Protein AF-A0A9N9NCB0-F1 (afdb_monomer_lite)

Sequence (102 aa):
DSDQKISPQTESLEDHIYQSHVNETQPESSLDEAPKPLPDDDSTTRALSMLDLTPVVDFYKIGVLYVGKDQFNETEILSNIHSLKIYQFFEQFGNFDSIKGL

Foldseek 3Di:
DDDPDDDPPVVVVVVVVVVVVQVVPDDPPDPPPRDDDDDPDPVSVVVVVVVVVDDPDDDDDDDDWDDDPPDDDPVVRVPDDDDPVVVVVVVVVDDDDDDPDD

Radius of gyration: 27.39 Å; chains: 1; bounding box: 61×36×61 Å

Secondary structure (DSSP, 8-state):
-------HHHHHHHHHHHHHHHHHH--S--TTSS--PPP-SHHHHHHHHHHHTS-SS-----------TT--SHHHHHT----HHHHHHHTTS---------

Structure (mmCIF, N/CA/C/O backbone):
data_AF-A0A9N9NCB0-F1
#
_entry.id   AF-A0A9N9NCB0-F1
#
loop_
_atom_site.group_PDB
_atom_site.id
_atom_site.type_symbol
_atom_site.label_atom_id
_atom_site.label_alt_id
_atom_site.label_comp_id
_atom_site.label_asym_id
_atom_site.label_entity_id
_atom_site.label_seq_id
_atom_site.pdbx_PDB_ins_code
_atom_site.Cartn_x
_atom_site.Cartn_y
_atom_site.Cartn_z
_atom_site.occupancy
_atom_site.B_iso_or_equiv
_atom_site.auth_seq_id
_atom_site.auth_comp_id
_atom_site.auth_asym_id
_atom_site.auth_atom_id
_atom_site.pdbx_PDB_model_num
ATOM 1 N N . ASP A 1 1 ? 2.424 15.119 -39.821 1.00 42.97 1 ASP A N 1
ATOM 2 C CA . ASP A 1 1 ? 3.730 15.112 -40.494 1.00 42.97 1 ASP A CA 1
ATOM 3 C C . ASP A 1 1 ? 4.771 15.703 -39.567 1.00 42.97 1 ASP A C 1
ATOM 5 O O . ASP A 1 1 ? 4.744 16.911 -39.353 1.00 42.97 1 ASP A O 1
ATOM 9 N N . SER A 1 2 ? 5.561 14.841 -38.925 1.00 40.22 2 SER A N 1
ATOM 10 C CA . SER A 1 2 ? 6.905 15.070 -38.359 1.00 40.22 2 SER A CA 1
ATOM 11 C C . SER A 1 2 ? 7.177 13.985 -37.311 1.00 40.22 2 SER A C 1
ATOM 13 O O . SER A 1 2 ? 7.302 14.275 -36.124 1.00 40.22 2 SER A O 1
ATOM 15 N N . ASP A 1 3 ? 7.239 12.727 -37.755 1.00 44.62 3 ASP A N 1
ATOM 16 C CA . ASP A 1 3 ? 7.950 11.696 -37.001 1.00 44.62 3 ASP A CA 1
ATOM 17 C C . ASP A 1 3 ? 9.435 12.063 -37.045 1.00 44.62 3 ASP A C 1
ATOM 19 O O . ASP A 1 3 ? 10.053 12.112 -38.115 1.00 44.62 3 ASP A O 1
ATOM 23 N N . GLN A 1 4 ? 10.002 12.404 -35.887 1.00 47.88 4 GLN A N 1
ATOM 24 C CA . GLN A 1 4 ? 11.437 12.607 -35.741 1.00 47.88 4 GLN A CA 1
ATOM 25 C C . GLN A 1 4 ? 12.133 11.262 -35.946 1.00 47.88 4 GLN A C 1
ATOM 27 O O . GLN A 1 4 ? 12.274 10.455 -35.033 1.00 47.88 4 GLN A O 1
ATOM 32 N N . LYS A 1 5 ? 12.555 11.031 -37.188 1.00 44.81 5 LYS A N 1
ATOM 33 C CA . LYS A 1 5 ? 13.417 9.928 -37.597 1.00 44.81 5 LYS A CA 1
ATOM 34 C C . LYS A 1 5 ? 14.743 10.055 -36.846 1.00 44.81 5 LYS A C 1
ATOM 36 O O . LYS A 1 5 ? 15.559 10.919 -37.167 1.00 44.81 5 LYS A O 1
ATOM 41 N N . ILE A 1 6 ? 14.918 9.217 -35.829 1.00 45.94 6 ILE A N 1
ATOM 42 C CA . ILE A 1 6 ? 16.166 9.061 -35.080 1.00 45.94 6 ILE A CA 1
ATOM 43 C C . ILE A 1 6 ? 17.282 8.796 -36.107 1.00 45.94 6 ILE A C 1
ATOM 45 O O . ILE A 1 6 ? 17.114 8.026 -37.057 1.00 45.94 6 ILE A O 1
ATOM 49 N N . SER A 1 7 ? 18.368 9.561 -36.009 1.00 43.03 7 SER A N 1
ATOM 50 C CA . SER A 1 7 ? 19.438 9.587 -37.007 1.00 43.03 7 SER A CA 1
ATOM 51 C C . SER A 1 7 ? 20.267 8.294 -36.939 1.00 43.03 7 SER A C 1
ATOM 53 O O . SER A 1 7 ? 20.656 7.902 -35.843 1.00 43.03 7 SER A O 1
ATOM 55 N N . PRO A 1 8 ? 20.645 7.667 -38.069 1.00 48.19 8 PRO A N 1
ATOM 56 C CA . PRO A 1 8 ? 21.379 6.390 -38.098 1.00 48.19 8 PRO A CA 1
ATOM 57 C C . PRO A 1 8 ? 22.807 6.437 -37.513 1.00 48.19 8 PRO A C 1
ATOM 59 O O . PRO A 1 8 ? 23.520 5.440 -37.535 1.00 48.19 8 PRO A O 1
ATOM 62 N N . GLN A 1 9 ? 23.265 7.592 -37.021 1.00 48.78 9 GLN A N 1
ATOM 63 C CA . GLN A 1 9 ? 24.591 7.747 -36.413 1.00 48.78 9 GLN A CA 1
ATOM 64 C C . GLN A 1 9 ? 24.618 7.450 -34.906 1.00 48.78 9 GLN A C 1
ATOM 66 O O . GLN A 1 9 ? 25.693 7.171 -34.385 1.00 48.78 9 GLN A O 1
ATOM 71 N N . THR A 1 10 ? 23.480 7.503 -34.204 1.00 50.69 10 THR A N 1
ATOM 72 C CA . THR A 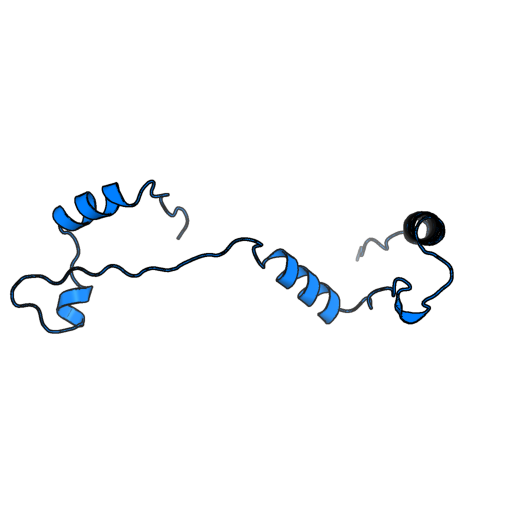1 10 ? 23.427 7.264 -32.750 1.00 50.69 10 THR A CA 1
ATOM 73 C C . THR A 1 10 ? 23.376 5.778 -32.390 1.00 50.69 10 THR A C 1
ATOM 75 O O . THR A 1 10 ? 24.085 5.378 -31.474 1.00 50.69 10 THR A O 1
ATOM 78 N N . GLU A 1 11 ? 22.667 4.944 -33.163 1.00 53.03 11 GLU A N 1
ATOM 79 C CA . GLU A 1 11 ? 22.645 3.475 -32.972 1.00 53.03 11 GLU A CA 1
ATOM 80 C C . GLU A 1 11 ? 24.049 2.854 -33.064 1.00 53.03 11 GLU A C 1
ATOM 82 O O . GLU A 1 11 ? 24.448 2.057 -32.221 1.00 53.03 11 GLU A O 1
ATOM 87 N N . SER A 1 12 ? 24.859 3.295 -34.034 1.00 64.31 12 SER A N 1
ATOM 88 C CA . SER A 1 12 ? 26.205 2.748 -34.262 1.00 64.31 12 SER A CA 1
ATOM 89 C C . SER A 1 12 ? 27.188 2.990 -33.109 1.00 64.31 12 SER A C 1
ATOM 91 O O . SER A 1 12 ? 28.199 2.289 -33.027 1.00 64.31 12 SER A O 1
ATOM 93 N N . LEU A 1 13 ? 26.963 4.011 -32.279 1.00 69.19 13 LEU A N 1
ATOM 94 C CA . LEU A 1 13 ? 27.871 4.368 -31.187 1.00 69.19 13 LEU A CA 1
ATOM 95 C C . LEU A 1 13 ? 27.547 3.584 -29.917 1.00 69.19 13 LEU A C 1
ATOM 97 O O . LEU A 1 13 ? 28.467 3.136 -29.235 1.00 69.19 13 LEU A O 1
ATOM 101 N N . GLU A 1 14 ? 26.261 3.395 -29.628 1.00 71.31 14 GLU A N 1
ATOM 102 C CA . GLU A 1 14 ? 25.812 2.592 -28.491 1.00 71.31 14 GLU A CA 1
ATOM 103 C C . GLU A 1 14 ? 26.236 1.136 -28.676 1.00 71.31 14 GLU A C 1
ATOM 105 O O . GLU A 1 14 ? 26.919 0.589 -27.809 1.00 71.31 14 GLU A O 1
ATOM 110 N N . ASP A 1 15 ? 25.977 0.561 -29.853 1.00 73.44 15 ASP A N 1
ATOM 111 C CA . ASP A 1 15 ? 26.410 -0.796 -30.195 1.00 73.44 15 ASP A CA 1
ATOM 112 C C . ASP A 1 15 ? 27.924 -0.977 -30.037 1.00 73.44 15 ASP A C 1
ATOM 114 O O . ASP A 1 15 ? 28.382 -1.970 -29.474 1.00 73.44 15 ASP A O 1
ATOM 118 N N . HIS A 1 16 ? 28.728 -0.005 -30.479 1.00 71.25 16 HIS A N 1
ATOM 119 C CA . HIS A 1 16 ? 30.184 -0.090 -30.363 1.00 71.25 16 HIS A CA 1
ATOM 120 C C . HIS A 1 16 ? 30.660 -0.115 -28.903 1.00 71.25 16 HIS A C 1
ATOM 122 O O . HIS A 1 16 ? 31.580 -0.863 -28.568 1.00 71.25 16 HIS A O 1
ATOM 128 N N . ILE A 1 17 ? 30.019 0.670 -28.031 1.00 77.44 17 ILE A N 1
ATOM 129 C CA . ILE A 1 17 ? 30.321 0.712 -26.595 1.00 77.44 17 ILE A CA 1
ATOM 130 C C . ILE A 1 17 ? 29.892 -0.592 -25.913 1.00 77.44 17 ILE A C 1
ATOM 132 O O . ILE A 1 17 ? 30.634 -1.109 -25.079 1.00 77.44 17 ILE A O 1
ATOM 136 N N . TYR A 1 18 ? 28.736 -1.156 -26.271 1.00 76.19 18 TYR A N 1
ATOM 137 C CA . TYR A 1 18 ? 28.303 -2.450 -25.736 1.00 76.19 18 TYR A CA 1
ATOM 138 C C . TYR A 1 18 ? 29.273 -3.570 -26.125 1.00 76.19 18 TYR A C 1
ATOM 140 O O . TYR A 1 18 ? 29.715 -4.333 -25.266 1.00 76.19 18 TYR A O 1
ATOM 148 N N . GLN A 1 19 ? 29.664 -3.641 -27.399 1.00 70.62 19 GLN A N 1
ATOM 149 C CA . GLN A 1 19 ? 30.558 -4.690 -27.894 1.00 70.62 19 GLN A CA 1
ATOM 150 C C . GLN A 1 19 ? 31.975 -4.594 -27.306 1.00 70.62 19 GLN A C 1
ATOM 152 O O . GLN A 1 19 ? 32.602 -5.626 -27.064 1.00 70.62 19 GLN A O 1
ATOM 157 N N . SER A 1 20 ? 32.494 -3.388 -27.039 1.00 71.50 20 SER A N 1
ATOM 158 C CA . SER A 1 20 ? 33.813 -3.240 -26.408 1.00 71.50 20 SER A CA 1
ATOM 159 C C . SER A 1 20 ? 33.832 -3.759 -24.966 1.00 71.50 20 SER A C 1
ATOM 161 O O . SER A 1 20 ? 34.754 -4.482 -24.602 1.00 71.50 20 SER A O 1
ATOM 163 N N . HIS A 1 21 ? 32.793 -3.476 -24.173 1.00 70.50 21 HIS A N 1
ATOM 164 C CA . HIS A 1 21 ? 32.713 -3.925 -22.778 1.00 70.50 21 HIS A CA 1
ATOM 165 C C . HIS A 1 21 ? 32.508 -5.440 -22.651 1.00 70.50 21 HIS A C 1
ATOM 167 O O . HIS A 1 21 ? 33.120 -6.075 -21.790 1.00 70.50 21 HIS A O 1
ATOM 173 N N . VAL A 1 22 ? 31.669 -6.030 -23.508 1.00 69.88 22 VAL A N 1
ATOM 174 C CA . VAL A 1 22 ? 31.379 -7.475 -23.497 1.00 69.88 22 VAL A CA 1
ATOM 175 C C . VAL A 1 22 ? 32.631 -8.294 -23.813 1.00 69.88 22 VAL A C 1
ATOM 177 O O . VAL A 1 22 ? 32.937 -9.258 -23.112 1.00 69.88 22 VAL A O 1
ATOM 180 N N . ASN A 1 23 ? 33.402 -7.875 -24.818 1.00 68.00 23 ASN A N 1
ATOM 181 C CA . ASN A 1 23 ? 34.621 -8.577 -25.222 1.00 68.00 23 ASN A CA 1
ATOM 182 C C . ASN A 1 23 ? 35.740 -8.504 -24.166 1.00 68.00 23 ASN A C 1
ATOM 184 O O . ASN A 1 23 ? 36.594 -9.385 -24.124 1.00 68.00 23 ASN A O 1
ATOM 188 N N . GLU A 1 24 ? 35.746 -7.484 -23.300 1.00 67.62 24 GLU A N 1
ATOM 189 C CA . GLU A 1 24 ? 36.724 -7.365 -22.209 1.00 67.62 24 GLU A CA 1
ATOM 190 C C . GLU A 1 24 ? 36.406 -8.264 -21.000 1.00 67.62 24 GLU A C 1
ATOM 192 O O . GLU A 1 24 ? 37.309 -8.587 -20.227 1.00 67.62 24 GLU A O 1
ATOM 197 N N . THR A 1 25 ? 35.145 -8.673 -20.814 1.00 64.06 25 THR A N 1
ATOM 198 C CA . THR A 1 25 ? 34.680 -9.318 -19.570 1.00 64.06 25 THR A CA 1
ATOM 199 C C . THR A 1 25 ? 34.394 -10.816 -19.670 1.00 64.06 25 THR A C 1
ATOM 201 O O . THR A 1 25 ? 34.229 -11.452 -18.627 1.00 64.06 25 THR A O 1
ATOM 204 N N . GLN A 1 26 ? 34.390 -11.415 -20.866 1.00 60.41 26 GLN A N 1
ATOM 205 C CA . GLN A 1 26 ? 34.004 -12.820 -21.039 1.00 60.41 26 GLN A CA 1
ATOM 206 C C . GLN A 1 26 ? 35.200 -13.729 -21.397 1.00 60.41 26 GLN A C 1
ATOM 208 O O . GLN A 1 26 ? 35.884 -13.480 -22.390 1.00 60.41 26 GLN A O 1
ATOM 213 N N . PRO A 1 27 ? 35.474 -14.816 -20.643 1.00 58.47 27 PRO A N 1
ATOM 214 C CA . PRO A 1 27 ? 36.359 -15.872 -21.125 1.00 58.47 27 PRO A CA 1
ATOM 215 C C . PRO A 1 27 ? 35.702 -16.575 -22.326 1.00 58.47 27 PRO A C 1
ATOM 217 O O . PRO A 1 27 ? 34.509 -16.858 -22.299 1.00 58.47 27 PRO A O 1
ATOM 220 N N . GLU A 1 28 ? 36.490 -16.869 -23.363 1.00 58.50 28 GLU A N 1
ATOM 221 C CA . GLU A 1 28 ? 36.148 -17.487 -24.668 1.00 58.50 28 GLU A CA 1
ATOM 222 C C . GLU A 1 28 ? 35.505 -18.904 -24.597 1.00 58.50 28 GLU A C 1
ATOM 224 O O . GLU A 1 28 ? 35.724 -19.754 -25.460 1.00 58.50 28 GLU A O 1
ATOM 229 N N . SER A 1 29 ? 34.740 -19.235 -23.553 1.00 57.53 29 SER A N 1
ATOM 230 C CA . SER A 1 29 ? 34.273 -20.595 -23.274 1.00 57.53 29 SER A CA 1
ATOM 231 C C . SER A 1 29 ? 32.809 -20.690 -22.829 1.00 57.53 29 SER A C 1
ATOM 233 O O . SER A 1 29 ? 32.524 -21.371 -21.850 1.00 57.53 29 SER A O 1
ATOM 235 N N . SER A 1 30 ? 31.876 -20.061 -23.549 1.00 58.38 30 SER A N 1
ATOM 236 C CA . SER A 1 30 ? 30.443 -20.431 -23.555 1.00 58.38 30 SER A CA 1
ATOM 237 C C . SER A 1 30 ? 29.672 -19.559 -24.559 1.00 58.38 30 SER A C 1
ATOM 239 O O . SER A 1 30 ? 29.224 -18.463 -24.245 1.00 58.38 30 SER A O 1
ATOM 241 N N . LEU A 1 31 ? 29.465 -20.046 -25.790 1.00 61.00 31 LEU A N 1
ATOM 242 C CA . LEU A 1 31 ? 28.619 -19.357 -26.788 1.00 61.00 31 LEU A CA 1
ATOM 243 C C . LEU A 1 31 ? 27.170 -19.132 -26.300 1.00 61.00 31 LEU A C 1
ATOM 245 O O . LEU A 1 31 ? 26.480 -18.255 -26.812 1.00 61.00 31 LEU A O 1
ATOM 249 N N . ASP A 1 32 ? 26.717 -19.900 -25.303 1.00 65.81 32 ASP A N 1
ATOM 250 C CA . ASP A 1 32 ? 25.399 -19.744 -24.673 1.00 65.81 32 ASP A CA 1
ATOM 251 C C . ASP A 1 32 ? 25.294 -18.549 -23.714 1.00 65.81 32 ASP A C 1
ATOM 253 O O . ASP A 1 32 ? 24.182 -18.127 -23.400 1.00 65.81 32 ASP A O 1
ATOM 257 N N . GLU A 1 33 ? 26.420 -17.983 -23.282 1.00 68.94 33 GLU A N 1
ATOM 258 C CA . GLU A 1 33 ? 26.478 -16.860 -22.336 1.00 68.94 33 GLU A CA 1
ATOM 259 C C . GLU A 1 33 ? 26.714 -15.516 -23.039 1.00 68.94 33 GLU A C 1
ATOM 261 O O . GLU A 1 33 ? 26.686 -14.463 -22.409 1.00 68.94 33 GLU A O 1
ATOM 266 N N . ALA A 1 34 ? 26.908 -15.541 -24.363 1.00 72.06 34 ALA A N 1
ATOM 267 C CA . ALA A 1 34 ? 27.041 -14.335 -25.165 1.00 72.06 34 ALA A CA 1
ATOM 268 C C . ALA A 1 34 ? 25.762 -13.472 -25.075 1.00 72.06 34 ALA A C 1
ATOM 270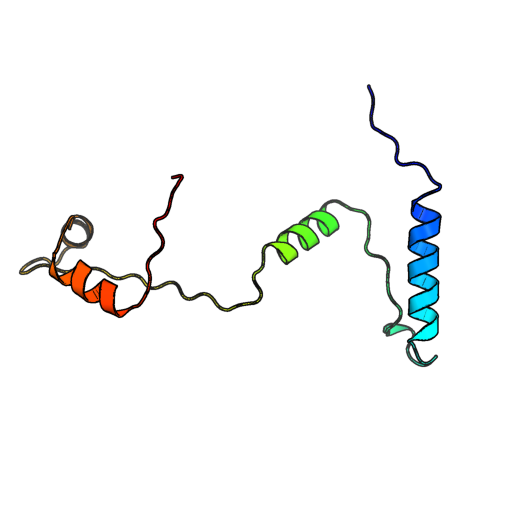 O O . ALA A 1 34 ? 24.652 -14.003 -25.227 1.00 72.06 34 ALA A O 1
ATOM 271 N N . PRO A 1 35 ? 25.890 -12.146 -24.885 1.00 75.44 35 PRO A N 1
ATOM 272 C CA . PRO A 1 35 ? 24.754 -11.234 -24.889 1.00 75.44 35 PRO A CA 1
ATOM 273 C C . PRO A 1 35 ? 23.965 -11.333 -26.194 1.00 75.44 35 PRO A C 1
ATOM 275 O O . PRO A 1 35 ? 24.523 -11.248 -27.288 1.00 75.44 35 PRO A O 1
ATOM 278 N N . LYS A 1 36 ? 22.648 -11.510 -26.079 1.00 82.31 36 LYS A N 1
ATOM 279 C CA . LYS A 1 36 ? 21.731 -11.557 -27.222 1.00 82.31 36 LYS A CA 1
ATOM 280 C C . LYS A 1 36 ? 20.924 -10.261 -27.255 1.00 82.31 36 LYS A C 1
ATOM 282 O O . LYS A 1 36 ? 20.336 -9.921 -26.226 1.00 82.31 36 LYS A O 1
ATOM 287 N N . PRO A 1 37 ? 20.879 -9.546 -28.394 1.00 83.06 37 PRO A N 1
ATOM 288 C CA . PRO A 1 37 ? 20.050 -8.357 -28.507 1.00 83.06 37 PRO A CA 1
ATOM 289 C C . PRO A 1 37 ? 18.581 -8.744 -28.342 1.00 83.06 37 PRO A C 1
ATOM 291 O O . PRO A 1 37 ? 18.138 -9.788 -28.835 1.00 83.06 37 PRO A O 1
ATOM 294 N N . LEU A 1 38 ? 17.836 -7.906 -27.628 1.00 88.56 38 LEU A N 1
ATOM 295 C CA . LEU A 1 38 ? 16.395 -8.073 -27.508 1.00 88.56 38 LEU A CA 1
ATOM 296 C C . LEU A 1 38 ? 15.716 -7.683 -28.833 1.00 88.56 38 LEU A C 1
ATOM 298 O O . LEU A 1 38 ? 16.217 -6.796 -29.528 1.00 88.56 38 LEU A O 1
ATOM 302 N N . PRO A 1 39 ? 14.599 -8.325 -29.211 1.00 91.12 39 PRO A N 1
ATOM 303 C CA . PRO A 1 39 ? 13.847 -7.922 -30.392 1.00 91.12 39 PRO A CA 1
ATOM 304 C C . PRO A 1 39 ? 13.220 -6.529 -30.213 1.00 91.12 39 PRO A C 1
ATOM 306 O O . PRO A 1 39 ? 12.692 -6.215 -29.148 1.00 91.12 39 PRO A O 1
ATOM 309 N N . ASP A 1 40 ? 13.247 -5.710 -31.266 1.00 89.12 40 ASP A N 1
ATOM 310 C CA . ASP A 1 40 ? 12.574 -4.404 -31.294 1.00 89.12 40 ASP A CA 1
ATOM 311 C C . ASP A 1 40 ? 11.096 -4.580 -31.670 1.00 89.12 40 ASP A C 1
ATOM 313 O O . ASP A 1 40 ? 10.692 -4.472 -32.830 1.00 89.12 40 ASP A O 1
ATOM 317 N N . ASP A 1 41 ? 10.294 -4.982 -30.684 1.00 94.38 41 ASP A N 1
ATOM 318 C CA . ASP A 1 41 ? 8.860 -5.179 -30.848 1.00 94.38 41 ASP A CA 1
ATOM 319 C C . ASP A 1 41 ? 8.055 -4.698 -29.627 1.00 94.38 41 ASP A C 1
ATOM 321 O O . ASP A 1 41 ? 8.553 -4.590 -28.498 1.00 94.38 41 ASP A O 1
ATOM 325 N N . ASP A 1 42 ? 6.766 -4.433 -29.848 1.00 95.06 42 ASP A N 1
ATOM 326 C CA . ASP A 1 42 ? 5.861 -3.906 -28.821 1.00 95.06 42 ASP A CA 1
ATOM 327 C C . ASP A 1 42 ? 5.737 -4.828 -27.598 1.00 95.06 42 ASP A C 1
ATOM 329 O O . ASP A 1 42 ? 5.514 -4.359 -26.476 1.00 95.06 42 ASP A O 1
ATOM 333 N N . SER A 1 43 ? 5.851 -6.147 -27.788 1.00 95.19 43 SER A N 1
ATOM 334 C CA . SER A 1 43 ? 5.757 -7.114 -26.695 1.00 95.19 43 SER A CA 1
ATOM 335 C C . SER A 1 43 ? 6.991 -7.060 -25.798 1.00 95.19 43 SER A C 1
ATOM 337 O O . SER A 1 43 ? 6.833 -7.050 -24.575 1.00 95.19 43 SER A O 1
ATOM 339 N N . THR A 1 44 ? 8.184 -6.914 -26.381 1.00 94.69 44 THR A N 1
ATOM 340 C CA . THR A 1 44 ? 9.439 -6.728 -25.642 1.00 94.69 44 THR A CA 1
ATOM 341 C C . THR A 1 44 ? 9.409 -5.419 -24.853 1.00 94.69 44 THR A C 1
ATOM 343 O O . THR A 1 44 ? 9.627 -5.424 -23.640 1.00 94.69 44 THR A O 1
ATOM 346 N N . THR A 1 45 ? 9.012 -4.313 -25.488 1.00 94.56 45 THR A N 1
ATOM 347 C CA . THR A 1 45 ? 8.886 -3.004 -24.821 1.00 94.56 45 THR A CA 1
ATOM 348 C C . THR A 1 45 ? 7.902 -3.045 -23.650 1.00 94.56 45 THR A C 1
ATOM 350 O O . THR A 1 45 ? 8.180 -2.539 -22.557 1.00 94.56 45 THR A O 1
ATOM 353 N N . ARG A 1 46 ? 6.746 -3.695 -23.838 1.00 93.44 46 ARG A N 1
ATOM 354 C CA . ARG A 1 46 ? 5.756 -3.867 -22.768 1.00 93.44 46 ARG A CA 1
ATOM 355 C C . ARG A 1 46 ? 6.299 -4.723 -21.628 1.00 93.44 46 ARG A C 1
ATOM 357 O O . ARG A 1 46 ? 6.042 -4.402 -20.470 1.00 93.44 46 ARG A O 1
ATOM 364 N N . ALA A 1 47 ? 7.003 -5.808 -21.937 1.00 95.06 47 ALA A N 1
ATOM 365 C CA . ALA A 1 47 ? 7.565 -6.695 -20.927 1.00 95.06 47 ALA A CA 1
ATOM 366 C C . ALA A 1 47 ? 8.586 -5.962 -20.047 1.00 95.06 47 ALA A C 1
ATOM 368 O O . ALA A 1 47 ? 8.497 -6.055 -18.825 1.00 95.06 47 ALA A O 1
ATOM 369 N N . LEU A 1 48 ? 9.475 -5.168 -20.653 1.00 95.00 48 LEU A N 1
ATOM 370 C CA . LEU A 1 48 ? 10.425 -4.321 -19.925 1.00 95.00 48 LEU A CA 1
ATOM 371 C C . LEU A 1 48 ? 9.706 -3.275 -19.064 1.00 95.00 48 LEU A C 1
ATOM 373 O O . LEU A 1 48 ? 10.008 -3.132 -17.885 1.00 95.00 48 LEU A O 1
ATOM 377 N N . SER A 1 49 ? 8.667 -2.634 -19.605 1.00 94.38 49 SER A N 1
ATOM 378 C CA . SER A 1 49 ? 7.869 -1.666 -18.840 1.00 94.38 49 SER A CA 1
ATOM 379 C C . SER A 1 49 ? 7.202 -2.296 -17.609 1.00 94.38 49 SER A C 1
ATOM 381 O O . SER A 1 49 ? 7.130 -1.681 -16.551 1.00 94.38 49 SER A O 1
ATOM 383 N N . MET A 1 50 ? 6.699 -3.530 -17.721 1.00 94.81 50 MET A N 1
ATOM 384 C CA . MET A 1 50 ? 6.100 -4.248 -16.587 1.00 94.81 50 MET A CA 1
ATOM 385 C C . MET A 1 50 ? 7.152 -4.729 -15.583 1.00 94.81 50 MET A C 1
ATOM 387 O O . MET A 1 50 ? 6.878 -4.766 -14.382 1.00 94.81 50 MET A O 1
ATOM 391 N N . LEU A 1 51 ? 8.347 -5.083 -16.062 1.00 94.31 51 LEU A N 1
ATOM 392 C CA . LEU A 1 51 ? 9.480 -5.427 -15.210 1.00 94.31 51 LEU A CA 1
ATOM 393 C C . LEU A 1 51 ? 9.865 -4.238 -14.323 1.00 94.31 51 LEU A C 1
ATOM 395 O O . LEU A 1 51 ? 9.967 -4.412 -13.113 1.00 94.31 51 LEU A O 1
ATOM 399 N N . ASP A 1 52 ? 9.966 -3.035 -14.890 1.00 93.25 52 ASP A N 1
ATOM 400 C CA . ASP A 1 52 ? 10.298 -1.812 -14.143 1.00 93.25 52 ASP A CA 1
ATOM 401 C C . ASP A 1 52 ? 9.245 -1.451 -13.083 1.00 93.25 52 ASP A C 1
ATOM 403 O O . ASP A 1 52 ? 9.562 -0.884 -12.036 1.00 93.25 52 ASP A O 1
ATOM 407 N N . LEU A 1 53 ? 7.978 -1.803 -13.323 1.00 92.69 53 LEU A N 1
ATOM 408 C CA . LEU A 1 53 ? 6.889 -1.626 -12.356 1.00 92.69 53 LEU A CA 1
ATOM 409 C C . LEU A 1 53 ? 6.891 -2.681 -11.242 1.00 92.69 53 LEU A C 1
ATOM 411 O O . LEU A 1 53 ? 6.141 -2.542 -10.273 1.00 92.69 53 LEU A O 1
ATOM 415 N N . THR A 1 54 ? 7.695 -3.738 -11.370 1.00 89.56 54 THR A N 1
ATOM 416 C CA . THR A 1 54 ? 7.777 -4.801 -10.370 1.00 89.56 54 THR A CA 1
ATOM 417 C C . THR A 1 54 ? 8.762 -4.388 -9.282 1.00 89.56 54 THR A C 1
ATOM 419 O O . THR A 1 54 ? 9.960 -4.267 -9.541 1.00 89.56 54 THR A O 1
ATOM 422 N N . PRO A 1 55 ? 8.304 -4.163 -8.044 1.00 89.94 55 PRO A N 1
ATOM 423 C CA . PRO A 1 55 ? 9.197 -3.685 -7.015 1.00 89.94 55 PRO A CA 1
ATOM 424 C C . PRO A 1 55 ? 10.099 -4.810 -6.493 1.00 89.94 55 PRO A C 1
ATOM 426 O O . PRO A 1 55 ? 9.714 -5.975 -6.438 1.00 89.94 55 PRO A O 1
ATOM 429 N N . VAL A 1 56 ? 11.298 -4.435 -6.052 1.00 90.88 56 VAL A N 1
ATOM 430 C CA . VAL A 1 56 ? 12.342 -5.371 -5.587 1.00 90.88 56 VAL A CA 1
ATOM 431 C C . VAL A 1 56 ? 12.164 -5.766 -4.110 1.00 90.88 56 VAL A C 1
ATOM 433 O O . VAL A 1 56 ? 12.898 -6.598 -3.587 1.00 90.88 56 VAL A O 1
ATOM 436 N N . VAL A 1 57 ? 11.196 -5.162 -3.417 1.00 90.69 57 VAL A N 1
ATOM 437 C CA . VAL A 1 57 ? 10.922 -5.411 -1.996 1.00 90.69 57 VAL A CA 1
ATOM 438 C C . VAL A 1 57 ? 9.565 -6.077 -1.808 1.00 90.69 57 VAL A C 1
ATOM 440 O O . VAL A 1 57 ? 8.636 -5.852 -2.585 1.00 90.69 57 VAL A O 1
ATOM 443 N N . ASP A 1 58 ? 9.446 -6.866 -0.743 1.00 89.56 58 ASP A N 1
ATOM 444 C CA . ASP A 1 58 ? 8.195 -7.530 -0.395 1.00 89.56 58 ASP A CA 1
ATOM 445 C C . ASP A 1 58 ? 7.180 -6.540 0.181 1.00 89.56 58 ASP A C 1
ATOM 447 O O . ASP A 1 58 ? 7.474 -5.777 1.106 1.00 89.56 58 ASP A O 1
ATOM 451 N N . PHE A 1 59 ? 5.947 -6.611 -0.321 1.00 89.19 59 PHE A N 1
ATOM 452 C CA . PHE A 1 59 ? 4.814 -5.861 0.213 1.00 89.19 59 PHE A CA 1
ATOM 453 C C . PHE A 1 59 ? 3.772 -6.803 0.792 1.00 89.19 59 PHE A C 1
ATOM 455 O O . PHE A 1 59 ? 3.315 -7.740 0.138 1.00 89.19 59 PHE A O 1
ATOM 462 N N . TYR A 1 60 ? 3.319 -6.480 1.998 1.00 88.88 60 TYR A N 1
ATOM 463 C CA . TYR A 1 60 ? 2.250 -7.197 2.675 1.00 88.88 60 TYR A CA 1
ATOM 464 C C . TYR A 1 60 ? 1.021 -6.294 2.771 1.00 88.88 60 TYR A C 1
ATOM 466 O O . TYR A 1 60 ? 1.101 -5.166 3.255 1.00 88.88 60 TYR A O 1
ATOM 474 N N . LYS A 1 61 ? -0.130 -6.791 2.308 1.00 90.31 61 LYS A N 1
ATOM 475 C CA . LYS A 1 61 ? -1.429 -6.128 2.485 1.00 90.31 61 LYS A CA 1
ATOM 476 C C . LYS A 1 61 ? -2.152 -6.778 3.657 1.00 90.31 61 LYS A C 1
ATOM 478 O O . LYS A 1 61 ? -2.355 -7.988 3.652 1.00 90.31 61 LYS A O 1
ATOM 483 N N . ILE A 1 62 ? -2.556 -5.976 4.637 1.00 87.31 62 ILE A N 1
ATOM 484 C CA . ILE A 1 62 ? -3.276 -6.446 5.825 1.00 87.31 62 ILE A CA 1
ATOM 485 C C . ILE A 1 62 ? -4.584 -5.665 5.932 1.00 87.31 62 ILE A C 1
ATOM 487 O O . ILE A 1 62 ? -4.579 -4.437 5.977 1.00 87.31 62 ILE A O 1
ATOM 491 N N . GLY A 1 63 ? -5.704 -6.386 5.964 1.00 88.06 63 GLY A N 1
ATOM 492 C CA . GLY A 1 63 ? -7.018 -5.813 6.240 1.00 88.06 63 GLY A CA 1
ATOM 493 C C . GLY A 1 63 ? -7.301 -5.826 7.738 1.00 88.06 63 GLY A C 1
ATOM 494 O O . GLY A 1 63 ? -7.152 -6.860 8.385 1.00 88.06 63 GLY A O 1
ATOM 495 N N . VAL A 1 64 ? -7.731 -4.694 8.286 1.00 85.56 64 VAL A N 1
ATOM 496 C CA . VAL A 1 64 ? -8.155 -4.577 9.686 1.00 85.56 64 VAL A CA 1
ATOM 497 C C . VAL A 1 64 ? -9.610 -4.128 9.696 1.00 85.56 64 VAL A C 1
ATOM 499 O O . VAL A 1 64 ? -9.945 -3.099 9.114 1.00 85.56 64 VAL A O 1
ATOM 502 N N . LEU A 1 65 ? -10.473 -4.907 10.347 1.00 87.75 65 LEU A N 1
ATOM 503 C CA . LEU A 1 65 ? -11.895 -4.613 10.490 1.00 87.75 65 LEU A CA 1
ATOM 504 C C . LEU A 1 65 ? -12.257 -4.533 11.967 1.00 87.75 65 LEU A C 1
ATOM 506 O O . LEU A 1 65 ? -11.743 -5.288 12.792 1.00 87.75 65 LEU A O 1
ATOM 510 N N . TYR A 1 66 ? -13.185 -3.642 12.290 1.00 87.44 66 TYR A N 1
ATOM 511 C CA . TYR A 1 66 ? -13.755 -3.548 13.625 1.00 87.44 66 TYR A CA 1
ATOM 512 C C . TYR A 1 66 ? -15.153 -4.130 13.650 1.00 87.44 66 TYR A C 1
ATOM 514 O O . TYR A 1 66 ? -16.001 -3.749 12.846 1.00 87.44 66 TYR A O 1
ATOM 522 N N . VAL A 1 67 ? -15.383 -5.012 14.618 1.00 90.69 67 VAL A N 1
ATOM 523 C CA . VAL A 1 67 ? -16.686 -5.606 14.902 1.00 90.69 67 VAL A CA 1
ATOM 524 C C . VAL A 1 67 ? -17.187 -5.022 16.217 1.00 90.69 67 VAL A C 1
ATOM 526 O O . VAL A 1 67 ? -16.567 -5.187 17.270 1.00 90.69 67 VAL A O 1
ATOM 529 N N . GLY A 1 68 ? -18.286 -4.281 16.138 1.00 87.19 68 GLY A N 1
ATOM 530 C CA . GLY A 1 68 ? -18.972 -3.709 17.284 1.00 87.19 68 GLY A CA 1
ATOM 531 C C . GLY A 1 68 ? -19.735 -4.760 18.085 1.00 87.19 68 GLY A C 1
ATOM 532 O O . GLY A 1 68 ? -19.915 -5.904 17.668 1.00 87.19 68 GLY A O 1
ATOM 533 N N . LYS A 1 69 ? -20.209 -4.358 19.266 1.00 89.69 69 LYS A N 1
ATOM 534 C CA . LYS A 1 69 ? -21.051 -5.222 20.093 1.00 89.69 69 LYS A CA 1
ATOM 535 C C . LYS A 1 69 ? -22.336 -5.567 19.332 1.00 89.69 69 LYS A C 1
ATOM 537 O O . LYS A 1 69 ? -22.955 -4.676 18.761 1.00 89.69 69 LYS A O 1
ATOM 542 N N . ASP A 1 70 ? -22.718 -6.840 19.371 1.00 94.00 70 ASP A N 1
ATOM 543 C CA . ASP A 1 70 ? -23.946 -7.371 18.770 1.00 94.00 70 ASP A CA 1
ATOM 544 C C . ASP A 1 70 ? -24.027 -7.227 17.232 1.00 94.00 70 ASP A C 1
ATOM 546 O O . ASP A 1 70 ? -25.094 -7.423 16.658 1.00 94.00 70 ASP A O 1
ATOM 550 N N . GLN A 1 71 ? -22.907 -6.931 16.558 1.00 94.12 71 GLN A N 1
ATOM 551 C CA . GLN A 1 71 ? -22.803 -6.969 15.097 1.00 94.12 71 GLN A CA 1
ATOM 552 C C . GLN A 1 71 ? -22.346 -8.352 14.638 1.00 94.12 71 GLN A C 1
ATOM 554 O O . GLN A 1 71 ? -21.305 -8.847 15.075 1.00 94.12 71 GLN A O 1
ATOM 559 N N . PHE A 1 72 ? -23.100 -8.955 13.720 1.00 94.56 72 PHE A N 1
ATOM 560 C CA . PHE A 1 72 ? -22.801 -10.296 13.196 1.00 94.56 72 PHE A CA 1
ATOM 561 C C . PHE A 1 72 ? -22.838 -10.373 11.671 1.00 94.56 72 PHE A C 1
ATOM 563 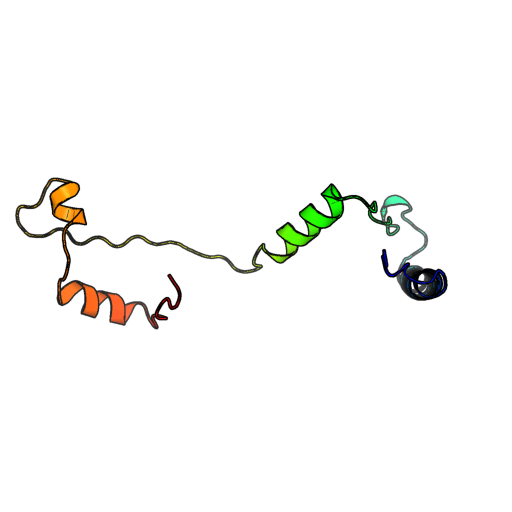O O . PHE A 1 72 ? -22.327 -11.330 11.092 1.00 94.56 72 PHE A O 1
ATOM 570 N N . ASN A 1 73 ? -23.420 -9.367 11.018 1.00 96.50 73 ASN A N 1
ATOM 571 C CA . ASN A 1 73 ? -23.581 -9.343 9.572 1.00 96.50 73 ASN A CA 1
ATOM 572 C C . ASN A 1 73 ? -22.520 -8.455 8.919 1.00 96.50 73 ASN A C 1
ATOM 574 O O . ASN A 1 73 ? -22.170 -7.395 9.438 1.00 96.50 73 ASN A O 1
ATOM 578 N N . GLU A 1 74 ? -22.053 -8.851 7.735 1.00 95.31 74 GLU A N 1
ATOM 579 C CA . GLU A 1 74 ? -21.012 -8.131 6.991 1.00 95.31 74 GLU A CA 1
ATOM 580 C C . GLU A 1 74 ? -21.386 -6.667 6.734 1.00 95.31 74 GLU A C 1
ATOM 582 O O . GLU A 1 74 ? -20.579 -5.772 6.972 1.00 95.31 74 GLU A O 1
ATOM 587 N N . THR A 1 75 ? -22.628 -6.407 6.317 1.00 95.56 75 THR A N 1
ATOM 588 C CA . THR A 1 75 ? -23.108 -5.046 6.046 1.00 95.56 75 THR A CA 1
ATOM 589 C C . THR A 1 75 ? -23.015 -4.151 7.279 1.00 95.56 75 THR A C 1
ATOM 591 O O . THR A 1 75 ? -22.620 -2.994 7.166 1.00 95.56 75 THR A O 1
ATOM 594 N N . GLU A 1 76 ? -23.330 -4.683 8.461 1.00 92.44 76 GLU A N 1
ATOM 595 C CA . GLU A 1 76 ? -23.235 -3.937 9.718 1.00 92.44 76 GLU A CA 1
ATOM 596 C C . GLU A 1 76 ? -21.770 -3.639 10.058 1.00 92.44 76 GLU A C 1
ATOM 598 O O . GLU A 1 76 ? -21.428 -2.495 10.351 1.00 92.44 76 GLU A O 1
ATOM 603 N N . ILE A 1 77 ? -20.895 -4.641 9.939 1.00 91.88 77 ILE A N 1
ATOM 604 C CA . ILE A 1 77 ? -19.462 -4.536 10.246 1.00 91.88 77 ILE A CA 1
ATOM 605 C C . ILE A 1 77 ? -18.757 -3.543 9.311 1.00 91.88 77 ILE A C 1
ATOM 607 O O . ILE A 1 77 ? -18.016 -2.678 9.776 1.00 91.88 77 ILE A O 1
ATOM 611 N N . LEU A 1 78 ? -18.996 -3.632 7.999 1.00 92.56 78 LEU A N 1
ATOM 612 C CA . LEU A 1 78 ? -18.365 -2.763 6.997 1.00 92.56 78 LEU A CA 1
ATOM 613 C C . LEU A 1 78 ? -18.915 -1.333 7.010 1.00 92.56 78 LEU A C 1
ATOM 615 O O . LEU A 1 78 ? -18.241 -0.417 6.545 1.00 92.56 78 LEU A O 1
ATOM 619 N N . SER A 1 79 ? -20.115 -1.123 7.558 1.00 90.88 79 SER A N 1
ATOM 620 C CA . SER A 1 79 ? -20.704 0.214 7.716 1.00 90.88 79 SER A CA 1
ATOM 621 C C . SER A 1 79 ? -20.127 1.014 8.891 1.00 90.88 79 SER A C 1
ATOM 623 O O . SER A 1 79 ? -20.480 2.180 9.079 1.00 90.88 79 SER A O 1
ATOM 625 N N . ASN A 1 80 ? -19.240 0.414 9.691 1.00 88.75 80 ASN A N 1
ATOM 626 C CA . ASN A 1 80 ? -18.621 1.084 10.828 1.00 88.75 80 ASN A CA 1
ATOM 627 C C . ASN A 1 80 ? -17.746 2.254 10.361 1.00 88.75 80 ASN A C 1
ATOM 629 O O . ASN A 1 80 ? -16.726 2.058 9.710 1.00 88.75 80 ASN A O 1
ATOM 633 N N . ILE A 1 81 ? -18.126 3.480 10.737 1.00 81.06 81 ILE A N 1
ATOM 634 C CA . ILE A 1 81 ? -17.435 4.684 10.255 1.00 81.06 81 ILE A CA 1
ATOM 635 C C . ILE A 1 81 ? -16.276 5.080 11.184 1.00 81.06 81 ILE A C 1
ATOM 637 O O . ILE A 1 81 ? -15.223 5.475 10.701 1.00 81.06 81 ILE A O 1
ATOM 641 N N . HIS A 1 82 ? -16.434 4.995 12.512 1.00 69.25 82 HIS A N 1
ATOM 642 C CA . HIS A 1 82 ? -15.416 5.480 13.455 1.00 69.25 82 HIS A CA 1
ATOM 643 C C . HIS A 1 82 ? -15.424 4.704 14.778 1.00 69.25 82 HIS A C 1
ATOM 645 O O . HIS A 1 82 ? -16.450 4.602 15.448 1.00 69.25 82 HIS A O 1
ATOM 651 N N . SER A 1 83 ? -14.252 4.236 15.210 1.00 70.38 83 SER A N 1
ATOM 652 C CA . SER A 1 83 ? -14.016 3.805 16.591 1.00 70.38 83 SER A CA 1
ATOM 653 C C . SER A 1 83 ? -12.672 4.348 17.055 1.00 70.38 83 SER A C 1
ATOM 655 O O . SER A 1 83 ? -11.636 4.063 16.460 1.00 70.38 83 SER A O 1
ATOM 657 N N . LEU A 1 84 ? -12.678 5.121 18.143 1.00 71.25 84 LEU A N 1
ATOM 658 C CA . LEU A 1 84 ? -11.470 5.720 18.722 1.00 71.25 84 LEU A CA 1
ATOM 659 C C . LEU A 1 84 ? -10.402 4.664 19.067 1.00 71.25 84 LEU A C 1
ATOM 661 O O . LEU A 1 84 ? -9.207 4.923 18.958 1.00 71.25 84 LEU A O 1
ATOM 665 N N . LYS A 1 85 ? -10.836 3.449 19.425 1.00 77.00 85 LYS A N 1
ATOM 666 C CA . LYS A 1 85 ? -9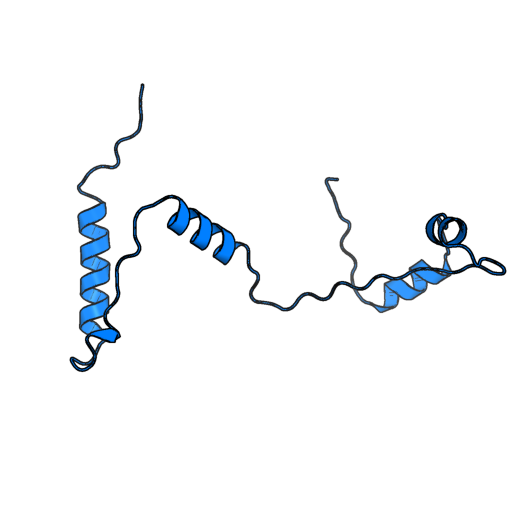.946 2.325 19.748 1.00 77.00 85 LYS A CA 1
ATOM 667 C C . LYS A 1 85 ? -9.158 1.822 18.538 1.00 77.00 85 LYS A C 1
ATOM 669 O O . LYS A 1 85 ? -8.035 1.363 18.703 1.00 77.00 85 LYS A O 1
ATOM 674 N N . ILE A 1 86 ? -9.732 1.910 17.337 1.00 79.12 86 ILE A N 1
ATOM 675 C CA . ILE A 1 86 ? -9.056 1.510 16.097 1.00 79.12 86 ILE A CA 1
ATOM 676 C C . ILE A 1 86 ? -7.909 2.473 15.793 1.00 79.12 86 ILE A C 1
ATOM 678 O O . ILE A 1 86 ? -6.818 2.029 15.461 1.00 79.12 86 ILE A O 1
ATOM 682 N N . TYR A 1 87 ? -8.132 3.781 15.954 1.00 77.12 87 TYR A N 1
ATOM 683 C CA . TYR A 1 87 ? -7.087 4.782 15.728 1.00 77.12 87 TYR A CA 1
ATOM 684 C C . TYR A 1 87 ? -5.883 4.564 16.653 1.00 77.12 87 TYR A C 1
ATOM 686 O O . TYR A 1 87 ? -4.757 4.479 16.176 1.00 77.12 87 TYR A O 1
ATOM 694 N N . GLN A 1 88 ? -6.124 4.351 17.950 1.00 83.06 88 GLN A N 1
ATOM 695 C CA . GLN A 1 88 ? -5.064 4.042 18.924 1.00 83.06 88 GLN A CA 1
ATOM 696 C C . GLN A 1 88 ? -4.340 2.718 18.641 1.00 83.06 88 GLN A C 1
ATOM 698 O O . GLN A 1 88 ? -3.167 2.555 18.974 1.00 83.06 88 GLN A O 1
ATOM 703 N N . PHE A 1 89 ? -5.042 1.737 18.071 1.00 83.19 89 PHE A N 1
ATOM 704 C CA . PHE A 1 89 ? -4.427 0.487 17.637 1.00 83.19 89 PHE A CA 1
ATOM 705 C C . PHE A 1 89 ? -3.508 0.723 16.440 1.00 83.19 89 PHE A C 1
ATOM 707 O O . PHE A 1 89 ? -2.380 0.242 16.444 1.00 83.19 89 PHE A O 1
ATOM 714 N N . PHE A 1 90 ? -3.952 1.508 15.456 1.00 82.44 90 PHE A N 1
ATOM 715 C CA . PHE A 1 90 ? -3.146 1.822 14.284 1.00 82.44 90 PHE A CA 1
ATOM 716 C C . PHE A 1 90 ? -1.878 2.589 14.639 1.00 82.44 90 PHE A C 1
ATOM 718 O O . PHE A 1 90 ? -0.823 2.182 14.174 1.00 82.44 90 PHE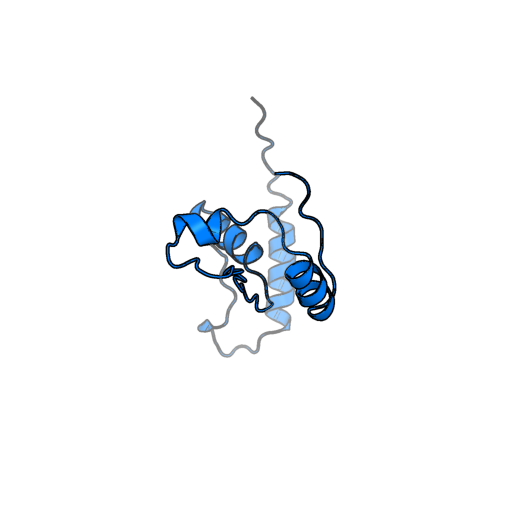 A O 1
ATOM 725 N N . GLU A 1 91 ? -1.926 3.583 15.531 1.00 83.25 91 GLU A N 1
ATOM 726 C CA . GLU A 1 91 ? -0.736 4.336 15.977 1.00 83.25 91 GLU A CA 1
ATOM 727 C C . GLU A 1 91 ? 0.430 3.448 16.471 1.00 83.25 91 GLU A C 1
ATOM 729 O O . GLU A 1 91 ? 1.580 3.879 16.461 1.00 83.25 91 GLU A O 1
ATOM 734 N N . GLN A 1 92 ? 0.170 2.192 16.854 1.00 85.12 92 GLN A N 1
ATOM 735 C CA . GLN A 1 92 ? 1.199 1.229 17.269 1.00 85.12 92 GLN A CA 1
ATOM 736 C C . GLN A 1 92 ? 1.901 0.507 16.103 1.00 85.12 92 GLN A C 1
ATOM 738 O O . GLN A 1 92 ? 2.982 -0.041 16.306 1.00 85.12 92 GLN A O 1
ATOM 743 N N . PHE A 1 93 ? 1.329 0.491 14.892 1.00 82.94 93 PHE A N 1
ATOM 744 C CA . PHE A 1 93 ? 1.913 -0.174 13.711 1.00 82.94 93 PHE A CA 1
ATOM 745 C C . PHE A 1 93 ? 3.006 0.648 13.026 1.00 82.94 93 PHE A C 1
ATOM 747 O O . PHE A 1 93 ? 3.720 0.124 12.172 1.00 82.94 93 PHE A O 1
ATOM 754 N N . GLY A 1 94 ? 3.159 1.916 13.406 1.00 82.19 94 GLY A N 1
ATOM 755 C CA . GLY A 1 94 ? 4.158 2.820 12.854 1.00 82.19 94 GLY A CA 1
ATOM 756 C C . GLY A 1 94 ? 3.530 4.013 12.147 1.00 82.19 94 GLY A C 1
ATOM 757 O O . GLY A 1 94 ? 2.474 4.506 12.540 1.00 82.19 94 GLY A O 1
ATOM 758 N N . ASN A 1 95 ? 4.222 4.515 11.127 1.00 84.19 95 ASN A N 1
ATOM 759 C CA . ASN A 1 95 ? 3.808 5.717 10.413 1.00 84.19 95 ASN A CA 1
ATOM 760 C C . ASN A 1 95 ? 2.764 5.387 9.344 1.00 84.19 95 ASN A C 1
ATOM 762 O O . ASN A 1 95 ? 2.894 4.399 8.623 1.00 84.19 95 ASN A O 1
ATOM 766 N N . PHE A 1 96 ? 1.762 6.255 9.223 1.00 82.25 96 PHE A N 1
ATOM 767 C CA . PHE A 1 96 ? 0.745 6.178 8.182 1.00 82.25 96 PHE A CA 1
ATOM 768 C C . PHE A 1 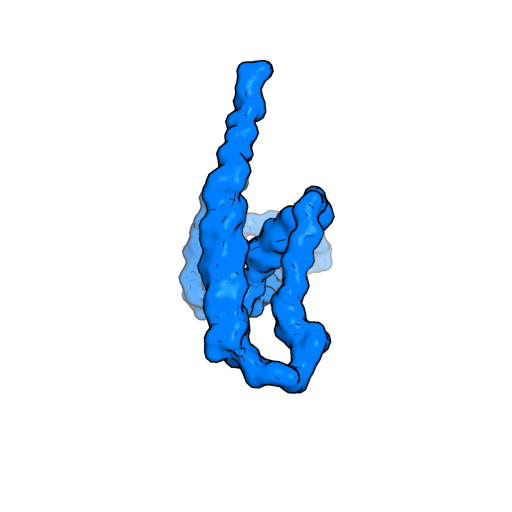96 ? 0.903 7.355 7.245 1.00 82.25 96 PHE A C 1
ATOM 770 O O . PHE A 1 96 ? 0.854 8.510 7.672 1.00 82.25 96 PHE A O 1
ATOM 777 N N . ASP A 1 97 ? 1.020 7.049 5.963 1.00 84.56 97 ASP A N 1
ATOM 778 C CA . ASP A 1 97 ? 0.985 8.060 4.927 1.00 84.56 97 ASP A CA 1
ATOM 779 C C . ASP A 1 97 ? -0.453 8.271 4.456 1.00 84.56 97 ASP A C 1
ATOM 781 O O . ASP A 1 97 ? -1.198 7.334 4.156 1.00 84.56 97 ASP A O 1
ATOM 785 N N . SER A 1 98 ? -0.863 9.539 4.408 1.00 81.62 98 SER A N 1
ATOM 786 C CA . SER A 1 98 ? -2.157 9.914 3.850 1.00 81.62 98 SER A CA 1
ATOM 787 C C . SER A 1 98 ? -2.140 9.691 2.342 1.00 81.62 98 SER A C 1
ATOM 789 O O . SER A 1 98 ? -1.317 10.265 1.626 1.00 81.62 98 SER A O 1
ATOM 791 N N . ILE A 1 99 ? -3.092 8.899 1.855 1.00 81.69 99 ILE A N 1
ATOM 792 C CA . ILE A 1 99 ? -3.331 8.749 0.422 1.00 81.69 99 ILE A CA 1
ATOM 793 C C . ILE A 1 99 ? -3.957 10.055 -0.080 1.00 81.69 99 ILE A C 1
ATOM 795 O O . ILE A 1 99 ? -5.070 10.411 0.307 1.00 81.69 99 ILE A O 1
ATOM 799 N N . LYS A 1 100 ? -3.228 10.786 -0.927 1.00 84.12 100 LYS A N 1
ATOM 800 C CA . LYS A 1 100 ? -3.712 11.989 -1.618 1.00 84.12 100 LYS A CA 1
ATOM 801 C C . LYS A 1 100 ? -3.948 11.651 -3.090 1.00 84.12 100 LYS A C 1
ATOM 803 O O . LYS A 1 100 ? -3.078 11.044 -3.705 1.00 84.12 100 LYS A O 1
ATOM 808 N N . GLY A 1 101 ? -5.072 12.093 -3.655 1.00 61.69 101 GLY A N 1
ATOM 809 C CA . GLY A 1 101 ? -5.326 12.001 -5.101 1.00 61.69 101 GLY A CA 1
ATOM 810 C C . GLY A 1 101 ? -6.166 10.810 -5.572 1.00 61.69 101 GLY A C 1
ATOM 811 O O . GLY A 1 101 ? -5.993 10.382 -6.709 1.00 61.69 101 GLY A O 1
ATOM 812 N N . LEU A 1 102 ? -7.065 10.301 -4.726 1.00 48.28 102 LEU A N 1
ATOM 813 C CA . LEU A 1 102 ? -8.293 9.653 -5.205 1.00 48.28 102 LEU A CA 1
ATOM 814 C C . LEU A 1 102 ? -9.347 10.719 -5.519 1.00 48.28 102 LEU A C 1
ATOM 816 O O . LEU A 1 102 ? -9.422 11.695 -4.736 1.00 48.28 102 LEU A O 1
#

InterPro domains:
  IPR000331 Rap/Ran-GAP domain [PS50085] (48-102)
  IPR027107 Tuberin/Ral GTPase-activating protein subunit alpha [PTHR10063] (18-95)
  IPR035974 Rap/Ran-GAP superfamily [G3DSA:3.40.50.11210] (57-102)
  IPR035974 Rap/Ran-GAP superfamily [SSF111347] (18-95)

Organism: NCBI:txid60492

pLDDT: mean 78.02, std 15.59, range [40.22, 96.5]